Protein AF-A0AAN6QJJ9-F1 (afdb_monomer)

InterPro domains:
  IPR008030 NmrA-like domain [PF05368] (11-94)
  IPR036291 NAD(P)-binding domain superfamily [SSF51735] (37-98)
  IPR051164 NmrA-like oxidoreductase [PTHR42748] (10-94)

Secondary structure (DSSP, 8-state):
--TTS-EEPTTSSS-EEEEESS-TTPEEEE---HHHHHHHHHHHHHH-HHHHTTS-----SEEEEHHHHHHHHHHHHT--EEEEE--HHHHHHHHTHHHHHHT-

pLDDT: mean 94.2, std 5.12, range [57.44, 98.19]

Sequence (104 aa):
MGLIRPFELPKSGGKYVWMQPSKADALLPICGDVGVNTGVYVRAALEHPEKSRGKYVDVRTDRLSLTDVLKIWSEVSGREAKYVLISPEAFEAIWGVAGKEMAM

Radius of gyration: 16.92 Å; Cα contacts (8 Å, |Δi|>4): 137; chains: 1; bounding box: 39×24×45 Å

Mean predicted aligned error: 3.63 Å

Solvent-accessible surface area (backbone atoms only — not comparable to full-atom values): 6163 Å² total; per-residue (Å²): 144,53,83,92,45,70,35,74,42,85,93,57,83,80,30,28,37,36,65,40,56,54,61,59,76,45,70,41,78,33,45,72,59,57,90,59,43,52,58,55,54,52,50,51,37,68,77,35,44,94,80,35,69,97,60,89,80,87,71,54,76,46,75,40,27,53,51,52,52,50,49,53,51,22,67,76,69,75,42,60,65,43,82,37,76,44,53,42,70,59,40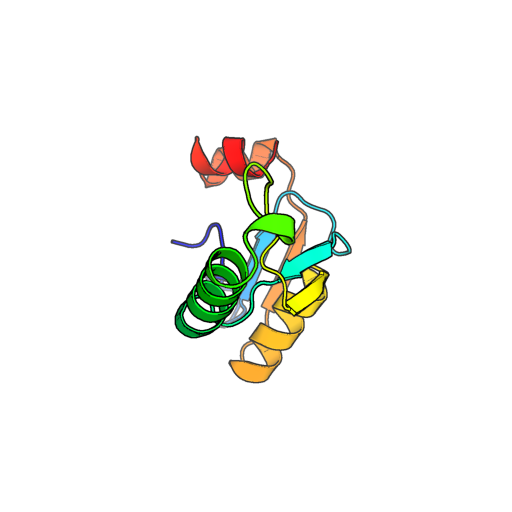,18,71,74,52,42,71,66,23,44,67,71,42,108

Structure (mmCIF, N/CA/C/O backbone):
data_AF-A0AAN6QJJ9-F1
#
_entry.id   AF-A0AAN6QJJ9-F1
#
loop_
_atom_site.group_PDB
_atom_site.id
_atom_site.type_symbol
_atom_site.label_atom_id
_atom_site.label_alt_id
_atom_site.label_comp_id
_atom_site.label_asym_id
_atom_site.label_entity_id
_atom_site.label_seq_id
_atom_site.pdbx_PDB_ins_code
_atom_site.Cartn_x
_atom_site.Cartn_y
_atom_site.Cartn_z
_atom_site.occupancy
_atom_site.B_iso_or_equiv
_atom_site.auth_seq_id
_atom_site.auth_comp_id
_atom_site.auth_asym_id
_atom_site.auth_atom_id
_atom_site.pdbx_PDB_model_num
ATOM 1 N N . MET A 1 1 ? 2.638 -7.432 12.369 1.00 57.44 1 MET A N 1
ATOM 2 C CA . MET A 1 1 ? 2.657 -7.117 10.920 1.00 57.44 1 MET A CA 1
ATOM 3 C C . MET A 1 1 ? 1.348 -6.422 10.500 1.00 57.44 1 MET A C 1
ATOM 5 O O . MET A 1 1 ? 0.517 -7.035 9.833 1.00 57.44 1 MET A O 1
ATOM 9 N N . GLY A 1 2 ? 1.128 -5.176 10.946 1.00 71.62 2 GLY A N 1
ATOM 10 C CA . GLY A 1 2 ? -0.063 -4.360 10.614 1.00 71.62 2 GLY A CA 1
ATOM 11 C C . GLY A 1 2 ? 0.264 -2.971 10.042 1.00 71.62 2 GLY A C 1
ATOM 12 O O . GLY A 1 2 ? -0.642 -2.222 9.715 1.00 71.62 2 GLY A O 1
ATOM 13 N N . LEU A 1 3 ? 1.553 -2.648 9.890 1.00 82.19 3 LEU A N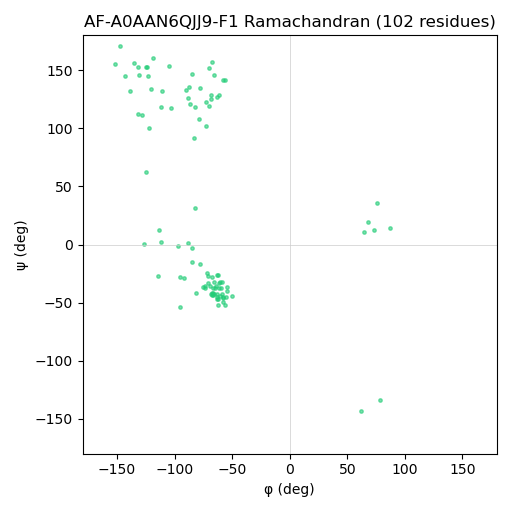 1
ATOM 14 C CA . LEU A 1 3 ? 2.043 -1.355 9.401 1.00 82.19 3 LEU A CA 1
ATOM 15 C C . LEU A 1 3 ? 1.608 -1.053 7.956 1.00 82.19 3 LEU A C 1
ATOM 17 O O . LEU A 1 3 ? 1.222 0.064 7.643 1.00 82.19 3 LEU A O 1
ATOM 21 N N . ILE A 1 4 ? 1.677 -2.062 7.083 1.00 84.12 4 ILE A N 1
ATOM 22 C CA . ILE A 1 4 ? 1.527 -1.928 5.621 1.00 84.12 4 ILE A CA 1
ATOM 23 C C . ILE A 1 4 ? 0.269 -2.620 5.074 1.00 84.12 4 ILE A C 1
ATOM 25 O O . ILE A 1 4 ? 0.160 -2.858 3.876 1.00 84.12 4 ILE A O 1
ATOM 29 N N . ARG A 1 5 ? -0.662 -3.019 5.949 1.00 89.94 5 ARG A N 1
ATOM 30 C CA . ARG A 1 5 ? -1.912 -3.682 5.550 1.00 89.94 5 ARG A CA 1
ATOM 31 C C . ARG A 1 5 ? -3.032 -3.417 6.557 1.00 89.94 5 ARG A C 1
ATOM 33 O O . ARG A 1 5 ? -2.723 -3.228 7.735 1.00 89.94 5 ARG A O 1
ATOM 40 N N . PRO A 1 6 ? -4.309 -3.498 6.147 1.00 95.62 6 PRO A N 1
ATOM 41 C CA . PRO A 1 6 ? -5.426 -3.420 7.079 1.00 95.62 6 PRO A CA 1
ATOM 42 C C . PRO A 1 6 ? -5.335 -4.508 8.155 1.00 95.62 6 PRO A C 1
ATOM 44 O O . PRO A 1 6 ? -4.959 -5.652 7.876 1.00 95.62 6 PRO A O 1
ATOM 47 N N . PHE A 1 7 ? -5.701 -4.165 9.386 1.00 94.81 7 PHE A N 1
ATOM 48 C CA . PHE A 1 7 ? -5.741 -5.093 10.514 1.00 94.81 7 PHE A CA 1
ATOM 49 C C . PHE A 1 7 ? -7.058 -4.969 11.273 1.00 94.81 7 PHE A C 1
ATOM 51 O O . PHE A 1 7 ? -7.701 -3.921 11.259 1.00 94.81 7 PHE A O 1
ATOM 58 N N . GLU A 1 8 ? -7.475 -6.056 11.917 1.00 95.50 8 GLU A N 1
ATOM 59 C CA . GLU A 1 8 ? -8.706 -6.060 12.698 1.00 95.50 8 GLU A CA 1
ATOM 60 C C . GLU A 1 8 ? -8.545 -5.178 13.934 1.00 95.50 8 GLU A C 1
ATOM 62 O O . GLU A 1 8 ? -7.579 -5.326 14.688 1.00 95.50 8 GLU A O 1
ATOM 67 N N . LEU A 1 9 ? -9.490 -4.264 14.148 1.00 94.81 9 LEU A N 1
ATOM 68 C CA . LEU A 1 9 ? -9.510 -3.435 15.343 1.00 94.81 9 LEU A CA 1
ATOM 69 C C . LEU A 1 9 ? -10.165 -4.232 16.482 1.00 94.81 9 LEU A C 1
ATOM 71 O O . LEU A 1 9 ? -11.349 -4.570 16.371 1.00 94.81 9 LEU A O 1
ATOM 75 N N . PRO A 1 10 ? -9.460 -4.523 17.591 1.00 94.81 10 PRO A N 1
ATOM 76 C CA . PRO A 1 10 ? -10.047 -5.272 18.695 1.00 94.81 10 PRO A CA 1
ATOM 77 C C . PRO A 1 10 ? -11.322 -4.606 19.222 1.00 94.81 10 PRO A C 1
ATOM 79 O O . PRO A 1 10 ? -11.392 -3.384 19.334 1.00 94.81 10 PRO A O 1
ATOM 82 N N . LYS A 1 11 ? -12.323 -5.421 19.581 1.00 95.38 11 LYS A N 1
ATOM 83 C CA . LYS A 1 11 ? -13.638 -4.978 20.095 1.00 95.38 11 LYS A CA 1
ATOM 84 C C . LYS A 1 11 ? -14.504 -4.184 19.100 1.00 95.38 11 LYS A C 1
ATOM 86 O O . LYS A 1 11 ? -15.532 -3.648 19.495 1.00 95.38 11 LYS A O 1
ATOM 91 N N . SER A 1 12 ? -14.145 -4.139 17.818 1.00 95.00 12 SER A N 1
ATOM 92 C CA . SER A 1 12 ? -14.921 -3.431 16.786 1.00 95.00 12 SER A CA 1
ATOM 93 C C . SER A 1 12 ? -16.077 -4.239 16.177 1.00 95.00 12 SER A C 1
ATOM 95 O O . SER A 1 12 ? -16.806 -3.718 15.332 1.00 95.00 12 SER A O 1
ATOM 97 N N . GLY A 1 13 ? -16.236 -5.506 16.580 1.00 94.00 13 GLY A N 1
ATOM 98 C CA . GLY A 1 13 ? -17.198 -6.429 15.973 1.00 94.00 13 GLY A CA 1
ATOM 99 C C . GLY A 1 13 ? -16.752 -6.959 14.605 1.00 94.00 13 GLY A C 1
ATOM 100 O O . GLY A 1 13 ? -17.589 -7.122 13.726 1.00 94.00 13 GLY A O 1
ATOM 101 N N . GLY A 1 14 ? -15.447 -7.194 14.413 1.00 94.75 14 GLY A N 1
ATOM 102 C CA . GLY A 1 14 ? -14.886 -7.742 13.171 1.00 94.75 14 GLY A CA 1
ATOM 103 C C . GLY A 1 14 ? -14.536 -6.700 12.103 1.00 94.75 14 GLY A C 1
ATOM 104 O O . GLY A 1 14 ? -14.313 -7.061 10.948 1.00 94.75 14 GLY A O 1
ATOM 105 N N . LYS A 1 15 ? -14.485 -5.411 12.462 1.00 95.81 15 LYS A N 1
ATOM 106 C CA . LYS A 1 15 ? -14.113 -4.330 11.542 1.00 95.81 15 LYS A CA 1
ATOM 107 C C . LYS A 1 15 ? -12.603 -4.159 11.478 1.00 95.81 15 LYS A C 1
ATOM 109 O O . LYS A 1 15 ? -11.876 -4.321 12.461 1.00 95.81 15 LYS A O 1
ATOM 114 N N . TYR A 1 16 ? -12.140 -3.775 10.301 1.00 97.44 16 TYR A N 1
ATOM 115 C CA . TYR A 1 16 ? -10.735 -3.562 10.008 1.00 97.44 16 TYR A CA 1
ATOM 116 C C . TYR A 1 16 ? -10.428 -2.070 9.940 1.00 97.44 16 TYR A C 1
ATOM 118 O O . TYR A 1 16 ? -11.279 -1.233 9.637 1.00 97.44 16 TYR A O 1
ATOM 126 N N . VAL A 1 17 ? -9.183 -1.726 10.221 1.00 96.38 17 VAL A N 1
ATOM 127 C CA . VAL A 1 17 ? -8.670 -0.372 10.062 1.00 96.38 17 VAL A CA 1
ATOM 128 C C . VAL A 1 17 ? -7.368 -0.408 9.292 1.00 96.38 17 VAL A C 1
ATOM 130 O O . VAL A 1 17 ? -6.564 -1.332 9.433 1.00 96.38 17 VAL A O 1
ATOM 133 N N . TRP A 1 18 ? -7.155 0.622 8.486 1.00 96.44 18 TRP A N 1
ATOM 134 C CA . TRP A 1 18 ? -5.853 0.918 7.916 1.00 96.44 18 TRP A CA 1
ATOM 135 C C . TRP A 1 18 ? -5.459 2.327 8.336 1.00 96.44 18 TRP A C 1
ATOM 137 O O . TRP A 1 18 ? -5.977 3.318 7.825 1.00 96.44 18 TRP A O 1
ATOM 147 N N . MET A 1 19 ? -4.599 2.387 9.351 1.00 95.00 19 MET A N 1
ATOM 148 C CA . MET A 1 19 ? -4.069 3.634 9.892 1.00 95.00 19 MET A CA 1
ATOM 149 C C . MET A 1 19 ? -2.812 4.000 9.113 1.00 95.00 19 MET A C 1
ATOM 151 O O . MET A 1 19 ? -1.920 3.157 9.021 1.00 95.00 19 MET A O 1
ATOM 155 N N . GLN A 1 20 ? -2.734 5.205 8.554 1.00 95.88 20 GLN A N 1
ATOM 156 C CA . GLN A 1 20 ? -1.565 5.674 7.803 1.00 95.88 20 GLN A CA 1
ATOM 157 C C . GLN A 1 20 ? -1.306 7.168 8.066 1.00 95.88 20 GLN A C 1
ATOM 159 O O . GLN A 1 20 ? -2.267 7.934 8.203 1.00 95.88 20 GLN A O 1
ATOM 164 N N . PRO A 1 21 ? -0.034 7.607 8.097 1.00 95.75 21 PRO A N 1
ATOM 165 C CA . PRO A 1 21 ? 0.349 8.998 8.328 1.00 95.75 21 PRO A CA 1
ATOM 166 C C . PRO A 1 21 ? 0.263 9.854 7.051 1.00 95.75 21 PRO A C 1
ATOM 168 O O . PRO A 1 21 ? 1.042 10.780 6.859 1.00 95.75 21 PRO A O 1
ATOM 171 N N . SER A 1 22 ? -0.663 9.533 6.143 1.00 94.94 22 SER A N 1
ATOM 172 C CA . SER A 1 22 ? -0.787 10.179 4.835 1.00 94.94 22 SER A CA 1
ATOM 173 C C . SER A 1 22 ? -2.241 10.505 4.513 1.00 94.94 22 SER A C 1
ATOM 175 O O . SER A 1 22 ? -3.170 9.901 5.056 1.00 94.94 22 SER A O 1
ATOM 177 N N . LYS A 1 23 ? -2.470 11.492 3.646 1.00 96.00 23 LYS A N 1
ATOM 178 C CA . LYS A 1 23 ? -3.832 11.889 3.273 1.00 96.00 23 LYS A CA 1
ATOM 179 C C . LYS A 1 23 ? -4.527 10.759 2.517 1.00 96.00 23 LYS A C 1
ATOM 181 O O . LYS A 1 23 ? -3.903 10.022 1.765 1.00 96.00 23 LYS A O 1
ATOM 186 N N . ALA A 1 24 ? -5.834 10.640 2.716 1.00 96.12 24 ALA A N 1
ATOM 187 C CA . ALA A 1 24 ? -6.643 9.564 2.148 1.00 96.12 24 ALA A CA 1
ATOM 188 C C . ALA A 1 24 ? -6.600 9.521 0.603 1.00 96.12 24 ALA A C 1
ATOM 190 O O . ALA A 1 24 ? -6.640 8.446 0.007 1.00 96.12 24 ALA A O 1
ATOM 191 N N . ASP A 1 25 ? -6.466 10.692 -0.022 1.00 97.19 25 ASP A N 1
ATOM 192 C CA . ASP A 1 25 ? -6.361 10.914 -1.464 1.00 97.19 25 ASP A CA 1
ATOM 193 C C . ASP A 1 25 ? -4.920 10.844 -2.002 1.00 97.19 25 ASP A C 1
ATOM 195 O O . ASP A 1 25 ? -4.705 11.011 -3.204 1.00 97.19 25 ASP A O 1
ATOM 199 N N . ALA A 1 26 ? -3.923 10.574 -1.149 1.00 95.69 26 ALA A N 1
ATOM 200 C CA . ALA A 1 26 ? -2.546 10.400 -1.592 1.00 95.69 26 ALA A CA 1
ATOM 201 C C . ALA A 1 26 ? -2.446 9.211 -2.559 1.00 95.69 26 ALA A C 1
ATOM 203 O O . ALA A 1 26 ? -2.914 8.109 -2.263 1.00 95.69 26 ALA A O 1
ATOM 204 N N . LEU A 1 27 ? -1.830 9.452 -3.719 1.00 95.75 27 LEU A N 1
ATOM 205 C CA . LEU A 1 27 ? -1.721 8.472 -4.794 1.00 95.75 27 LEU A CA 1
ATOM 206 C C . LEU A 1 27 ? -0.502 7.572 -4.596 1.00 95.75 27 LEU A C 1
ATOM 208 O O . LEU A 1 27 ? 0.637 8.040 -4.611 1.00 95.75 27 LEU A O 1
ATOM 212 N N . LEU A 1 28 ? -0.749 6.272 -4.489 1.00 92.44 28 LEU A N 1
ATOM 213 C CA . LEU A 1 28 ? 0.277 5.242 -4.478 1.00 92.44 28 LEU A CA 1
ATOM 214 C C . LEU A 1 28 ? 0.570 4.758 -5.906 1.00 92.44 28 LEU A C 1
ATOM 216 O O . LEU A 1 28 ? -0.369 4.436 -6.641 1.00 92.44 28 LEU A O 1
ATOM 220 N N . PRO A 1 29 ? 1.849 4.644 -6.309 1.00 93.94 29 PRO A N 1
ATOM 221 C CA . PRO A 1 29 ? 2.214 3.854 -7.475 1.00 93.94 29 PRO A CA 1
ATOM 222 C C . PRO A 1 29 ? 2.015 2.370 -7.145 1.00 93.94 29 PRO A C 1
ATOM 224 O O . PRO A 1 29 ? 2.626 1.832 -6.221 1.00 93.94 29 PRO A O 1
ATOM 227 N N . ILE A 1 30 ? 1.136 1.702 -7.888 1.00 94.31 30 ILE A N 1
ATOM 228 C CA . ILE A 1 30 ? 0.790 0.303 -7.647 1.00 94.31 30 ILE A CA 1
ATOM 229 C C . ILE A 1 30 ? 1.508 -0.565 -8.673 1.00 94.31 30 ILE A C 1
ATOM 231 O O . ILE A 1 30 ? 1.250 -0.464 -9.869 1.00 94.31 30 ILE A O 1
ATOM 235 N N . CYS A 1 31 ? 2.392 -1.450 -8.208 1.00 93.56 31 CYS A N 1
ATOM 236 C CA . CYS A 1 31 ? 3.008 -2.483 -9.050 1.00 93.56 31 CYS A CA 1
ATOM 237 C C . CYS A 1 31 ? 1.997 -3.586 -9.426 1.00 93.56 31 CYS A C 1
ATOM 239 O O . CYS A 1 31 ? 2.120 -4.215 -10.476 1.00 93.56 31 CYS A O 1
ATOM 241 N N . GLY A 1 32 ? 0.953 -3.783 -8.617 1.00 90.94 32 GLY A N 1
ATOM 242 C CA . GLY A 1 32 ? 0.019 -4.900 -8.744 1.00 90.94 32 GLY A CA 1
ATOM 243 C C . GLY A 1 32 ? 0.640 -6.168 -8.160 1.00 90.94 32 GLY A C 1
ATOM 244 O O . GLY A 1 32 ? 1.220 -6.125 -7.074 1.00 90.94 32 GLY A O 1
ATOM 245 N N . ASP A 1 33 ? 0.545 -7.287 -8.877 1.00 92.31 33 ASP A N 1
ATOM 246 C CA . ASP A 1 33 ? 1.227 -8.520 -8.482 1.00 92.31 33 ASP A CA 1
ATOM 247 C C . ASP A 1 33 ? 2.737 -8.397 -8.728 1.00 92.31 33 ASP A C 1
ATOM 249 O O . ASP A 1 33 ? 3.223 -8.524 -9.853 1.00 92.31 33 ASP A O 1
ATOM 253 N N . VAL A 1 34 ? 3.488 -8.155 -7.653 1.00 92.00 34 VAL A N 1
ATOM 254 C CA . VAL A 1 34 ? 4.951 -8.017 -7.682 1.00 92.00 34 VAL A CA 1
ATOM 255 C C . VAL A 1 34 ? 5.634 -9.296 -8.177 1.00 92.00 34 VAL A C 1
ATOM 257 O O . VAL A 1 34 ? 6.664 -9.196 -8.849 1.00 92.00 34 VAL A O 1
ATOM 260 N N . GLY A 1 35 ? 5.071 -10.477 -7.892 1.00 94.06 35 GLY A N 1
ATOM 261 C CA . GLY A 1 35 ? 5.619 -11.772 -8.302 1.00 94.06 35 GLY A CA 1
ATOM 262 C C . GLY A 1 35 ? 5.566 -11.990 -9.814 1.00 94.06 35 GLY A C 1
ATOM 263 O O . GLY A 1 35 ? 6.429 -12.667 -10.369 1.00 94.06 35 GLY A O 1
ATOM 264 N N . VAL A 1 36 ? 4.604 -11.358 -10.487 1.00 93.81 36 VAL A N 1
ATOM 265 C CA . VAL A 1 36 ? 4.456 -11.398 -11.948 1.00 93.81 36 VAL A CA 1
ATOM 266 C C . VAL A 1 36 ? 5.120 -10.187 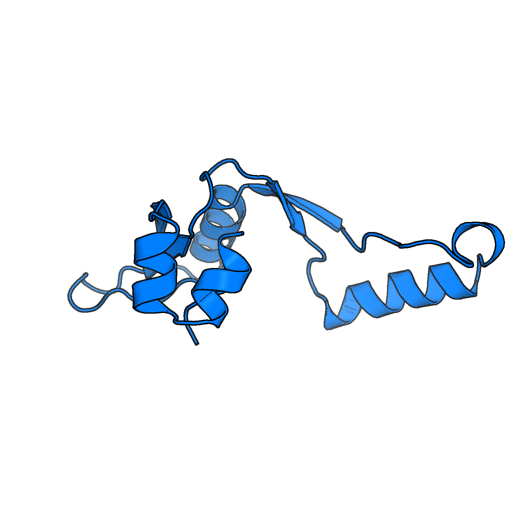-12.603 1.00 93.81 36 VAL A C 1
ATOM 268 O O . VAL A 1 36 ? 5.967 -10.329 -13.488 1.00 93.81 36 VAL A O 1
ATOM 271 N N . ASN A 1 37 ? 4.764 -8.979 -12.167 1.00 95.62 37 ASN A N 1
ATOM 272 C CA . ASN A 1 37 ? 5.061 -7.756 -12.907 1.00 95.62 37 ASN A CA 1
ATOM 273 C C . ASN A 1 37 ? 6.536 -7.360 -12.828 1.00 95.62 37 ASN A C 1
ATOM 275 O O . ASN A 1 37 ? 7.094 -6.931 -13.834 1.00 95.62 37 ASN A O 1
ATOM 279 N N . THR A 1 38 ? 7.216 -7.578 -11.700 1.00 94.56 38 THR A N 1
ATOM 280 C CA . THR A 1 38 ? 8.641 -7.218 -11.566 1.00 94.56 38 THR A CA 1
ATOM 281 C C . THR A 1 38 ? 9.495 -7.864 -12.657 1.00 94.56 38 THR A C 1
ATOM 283 O O . THR A 1 38 ? 10.298 -7.189 -13.301 1.00 94.56 38 THR A O 1
ATOM 286 N N . GLY A 1 39 ? 9.279 -9.155 -12.928 1.00 94.81 39 GLY A N 1
ATOM 287 C CA . GLY A 1 39 ? 10.014 -9.882 -13.964 1.00 94.81 39 GLY A CA 1
ATOM 288 C C . GLY A 1 39 ? 9.756 -9.343 -15.373 1.00 94.81 39 GLY A C 1
ATOM 289 O O . GLY A 1 39 ? 10.680 -9.272 -16.181 1.00 94.81 39 GLY A O 1
ATOM 290 N N . VAL A 1 40 ? 8.525 -8.904 -15.656 1.00 96.00 40 VAL A N 1
ATOM 291 C CA . VAL A 1 40 ? 8.159 -8.296 -16.946 1.00 96.00 40 VAL A CA 1
ATOM 292 C C . VAL A 1 40 ? 8.928 -6.993 -17.170 1.00 96.00 40 VAL A C 1
ATOM 294 O O . VAL A 1 40 ? 9.518 -6.811 -18.235 1.00 96.00 40 VAL A O 1
ATOM 297 N N . TYR A 1 41 ? 8.980 -6.120 -16.160 1.00 95.44 41 TYR A N 1
ATOM 298 C CA . TYR A 1 41 ? 9.715 -4.855 -16.238 1.00 95.44 41 TYR A CA 1
ATOM 299 C C . TYR A 1 41 ? 11.227 -5.067 -16.350 1.00 95.44 41 TYR A C 1
ATOM 301 O O . TYR A 1 41 ? 11.874 -4.416 -17.169 1.00 95.44 41 TYR A O 1
ATOM 309 N N . VAL A 1 42 ? 11.793 -5.998 -15.574 1.00 95.94 42 VAL A N 1
ATOM 310 C CA . VAL A 1 42 ? 13.227 -6.324 -15.639 1.00 95.94 42 VAL A CA 1
ATOM 311 C C . VAL A 1 42 ? 13.597 -6.883 -17.011 1.00 95.94 42 VAL A C 1
ATOM 313 O O . VAL A 1 42 ? 14.577 -6.430 -17.599 1.00 95.94 42 VAL A O 1
ATOM 316 N N . ARG A 1 43 ? 12.804 -7.811 -17.561 1.00 97.12 43 ARG A N 1
ATOM 317 C CA . ARG A 1 43 ? 13.038 -8.349 -18.908 1.00 97.12 43 ARG A CA 1
ATOM 318 C C . ARG A 1 43 ? 13.043 -7.235 -19.955 1.00 97.12 43 ARG A C 1
ATOM 320 O O . ARG A 1 43 ? 14.011 -7.120 -20.697 1.00 97.12 43 ARG A O 1
ATOM 327 N N . ALA A 1 44 ? 12.030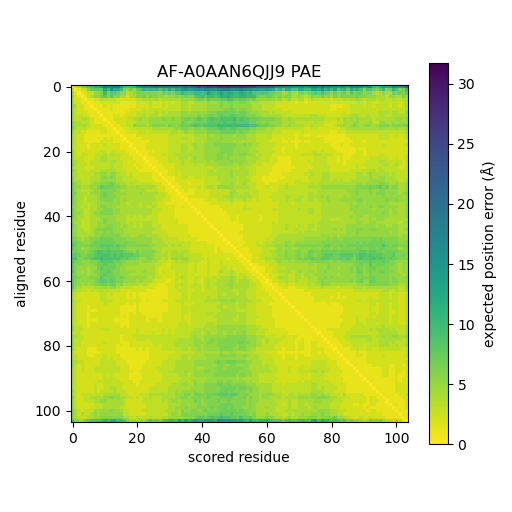 -6.368 -19.947 1.00 96.25 44 ALA A N 1
ATOM 328 C CA . ALA A 1 44 ? 11.956 -5.243 -20.877 1.00 96.25 44 ALA A CA 1
ATOM 329 C C . ALA A 1 44 ? 13.140 -4.270 -20.719 1.00 96.25 44 ALA A C 1
ATOM 331 O O . ALA A 1 44 ? 13.658 -3.755 -21.706 1.00 96.25 44 ALA A O 1
ATOM 332 N N . ALA A 1 45 ? 13.604 -4.032 -19.488 1.00 96.44 45 ALA A N 1
ATOM 333 C CA . ALA A 1 45 ? 14.771 -3.194 -19.237 1.00 96.44 45 ALA A CA 1
ATOM 334 C C . ALA A 1 45 ? 16.060 -3.798 -19.820 1.00 96.44 45 ALA A C 1
ATOM 336 O O . ALA A 1 45 ? 16.893 -3.046 -20.323 1.00 96.44 45 ALA A O 1
ATOM 337 N N . LEU A 1 46 ? 16.220 -5.123 -19.771 1.00 96.75 46 LEU A N 1
ATOM 338 C CA . LEU A 1 46 ? 17.373 -5.827 -20.339 1.00 96.75 46 LEU A CA 1
ATOM 339 C C . LEU A 1 46 ? 17.316 -5.917 -21.870 1.00 96.75 46 LEU A C 1
ATOM 341 O O . LEU A 1 46 ? 18.353 -5.800 -22.516 1.00 96.75 46 LEU A O 1
ATOM 345 N N . GLU A 1 47 ? 16.124 -6.100 -22.441 1.00 98.19 47 GLU A N 1
ATOM 346 C CA . GLU A 1 47 ? 15.895 -6.131 -23.894 1.00 98.19 47 GLU A CA 1
ATOM 347 C C . GLU A 1 47 ? 16.055 -4.746 -24.543 1.00 98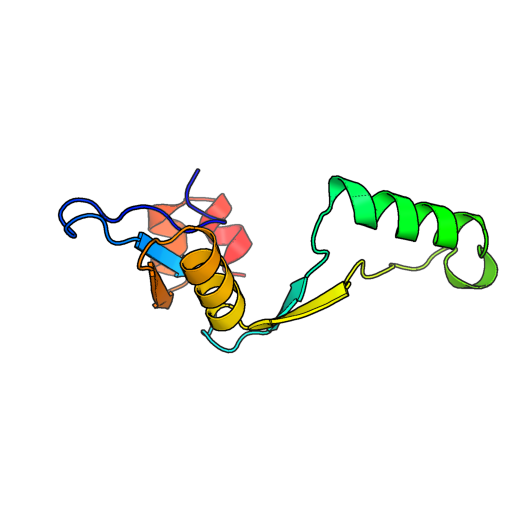.19 47 GLU A C 1
ATOM 349 O O . GLU A 1 47 ? 16.427 -4.653 -25.712 1.00 98.19 47 GLU A O 1
ATOM 354 N N . HIS A 1 48 ? 15.822 -3.673 -23.777 1.00 96.81 48 HIS A N 1
ATOM 355 C CA . HIS A 1 48 ? 15.896 -2.282 -24.237 1.00 96.81 48 HIS A CA 1
ATOM 356 C C . HIS A 1 48 ? 16.862 -1.427 -23.393 1.00 96.81 48 HIS A C 1
ATOM 358 O O . HIS A 1 48 ? 16.440 -0.454 -22.745 1.00 96.81 48 HIS A O 1
ATOM 364 N N . PRO A 1 49 ? 18.170 -1.751 -23.368 1.00 96.31 49 PRO A N 1
ATOM 365 C CA . PRO A 1 49 ? 19.149 -1.047 -22.543 1.00 96.31 49 PRO A CA 1
ATOM 366 C C . PRO A 1 49 ? 19.303 0.431 -22.925 1.00 96.31 49 PRO A C 1
ATOM 368 O O . PRO A 1 49 ? 19.636 1.255 -22.076 1.00 96.31 49 PRO A O 1
ATOM 371 N N . GLU A 1 50 ? 19.018 0.808 -24.171 1.00 97.56 50 GLU A N 1
ATOM 372 C CA . GLU A 1 50 ? 19.001 2.199 -24.630 1.00 97.56 50 GLU A CA 1
ATOM 373 C C . GLU A 1 50 ? 17.946 3.048 -23.901 1.00 97.56 50 GLU A C 1
ATOM 375 O O . GLU A 1 50 ? 18.108 4.261 -23.738 1.00 97.56 50 GLU A O 1
ATOM 380 N N . LYS A 1 51 ? 16.875 2.413 -23.407 1.00 94.38 51 LYS A N 1
ATOM 381 C CA . LYS A 1 51 ? 15.807 3.083 -22.658 1.00 94.38 51 LYS A CA 1
ATOM 382 C C . LYS A 1 51 ? 16.047 3.072 -21.154 1.00 94.38 51 LYS A C 1
ATOM 384 O O . LYS A 1 51 ? 15.620 4.024 -20.503 1.00 94.38 51 LYS A O 1
ATOM 389 N N . SER A 1 52 ? 16.740 2.067 -20.620 1.00 95.94 52 SER A N 1
ATOM 390 C CA . SER A 1 52 ? 16.788 1.758 -19.181 1.00 95.94 52 SER A CA 1
ATOM 391 C C . SER A 1 52 ? 18.164 1.929 -18.518 1.00 95.94 52 SER A C 1
ATOM 393 O O . SER A 1 52 ? 18.233 2.195 -17.317 1.00 95.94 52 SER A O 1
ATOM 395 N N . ARG A 1 53 ? 19.275 1.789 -19.255 1.00 96.44 53 ARG A N 1
ATOM 396 C CA . ARG A 1 53 ? 20.621 1.722 -18.667 1.00 96.44 53 ARG A CA 1
ATOM 397 C C . ARG A 1 53 ? 20.982 3.020 -17.942 1.00 96.44 53 ARG A C 1
ATOM 399 O O . ARG A 1 53 ? 20.924 4.102 -18.521 1.00 96.44 53 ARG A O 1
ATOM 406 N N . GLY A 1 54 ? 21.396 2.890 -16.679 1.00 96.50 54 GLY A N 1
ATOM 407 C CA . GLY A 1 54 ? 21.783 4.021 -15.826 1.00 96.50 54 GLY A CA 1
ATOM 408 C C . GLY A 1 54 ? 20.612 4.874 -15.327 1.00 96.50 54 GLY A C 1
ATOM 409 O O . GLY A 1 54 ? 20.842 5.972 -14.828 1.00 96.50 54 GLY A O 1
ATOM 410 N N . LYS A 1 55 ? 19.367 4.400 -15.470 1.00 95.06 55 LYS A N 1
ATOM 411 C CA . LYS A 1 55 ? 18.152 5.104 -15.042 1.00 95.06 55 LYS A CA 1
ATOM 412 C C . LYS A 1 55 ? 17.398 4.305 -13.983 1.00 95.06 55 LYS A C 1
ATOM 414 O O . LYS A 1 55 ? 17.546 3.090 -13.879 1.00 95.06 55 LYS A O 1
ATOM 419 N N . TYR A 1 56 ? 16.540 4.999 -13.244 1.00 93.25 56 TYR A N 1
ATOM 420 C CA . TYR A 1 56 ? 15.541 4.377 -12.380 1.00 93.25 56 TYR A CA 1
ATOM 421 C C . TYR A 1 56 ? 14.262 4.106 -13.176 1.00 93.25 56 TYR A C 1
ATOM 423 O O . TYR A 1 56 ? 13.803 4.967 -13.927 1.00 93.25 56 TYR A O 1
ATOM 431 N N . VAL A 1 57 ? 13.692 2.912 -13.006 1.00 90.50 57 VAL A N 1
ATOM 432 C CA . VAL A 1 57 ? 12.428 2.508 -13.634 1.00 90.50 57 VAL A CA 1
ATOM 433 C C . VAL A 1 57 ? 11.373 2.366 -12.544 1.00 90.50 57 VAL A C 1
ATOM 435 O O . VAL A 1 57 ? 11.518 1.545 -11.643 1.00 90.50 57 VAL A O 1
ATOM 438 N N . ASP A 1 58 ? 10.318 3.173 -12.637 1.00 90.19 58 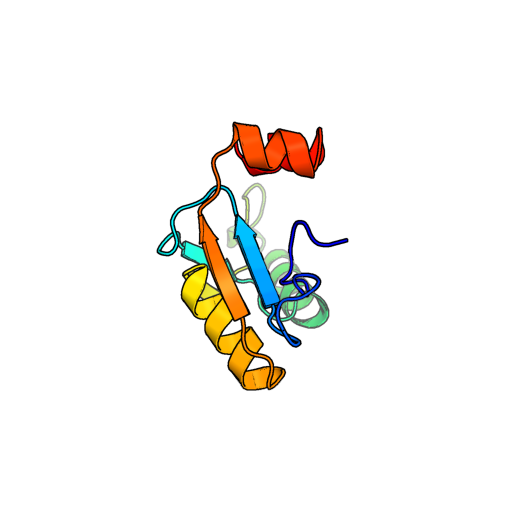ASP A N 1
ATOM 439 C CA . ASP A 1 58 ? 9.147 3.080 -11.763 1.00 90.19 58 ASP A CA 1
ATOM 440 C C . ASP A 1 58 ? 8.245 1.929 -12.232 1.00 90.19 58 ASP A C 1
ATOM 442 O O . ASP A 1 58 ? 7.616 2.006 -13.292 1.00 90.19 58 ASP A O 1
ATOM 446 N N . VAL A 1 59 ? 8.228 0.840 -11.463 1.00 91.56 59 VAL A N 1
ATOM 447 C CA . VAL A 1 59 ? 7.436 -0.360 -11.754 1.00 91.56 59 VAL A CA 1
ATOM 448 C C . VAL A 1 59 ? 6.010 -0.139 -11.256 1.00 91.56 59 VAL A C 1
ATOM 450 O O . VAL A 1 59 ? 5.682 -0.433 -10.106 1.00 91.56 59 VAL A O 1
ATOM 453 N N . ARG A 1 60 ? 5.149 0.371 -12.140 1.00 93.81 60 ARG A N 1
ATOM 454 C CA . ARG A 1 60 ? 3.745 0.647 -11.821 1.00 93.81 60 ARG A CA 1
ATOM 455 C C . ARG A 1 60 ? 2.799 0.253 -12.947 1.00 93.81 60 ARG A C 1
ATOM 457 O O . ARG A 1 60 ? 3.001 0.606 -14.102 1.00 93.81 60 ARG A O 1
ATOM 464 N N . THR A 1 61 ? 1.734 -0.447 -12.602 1.00 93.56 61 THR A N 1
ATOM 465 C CA . THR A 1 61 ? 0.607 -0.725 -13.497 1.00 93.56 61 THR A CA 1
ATOM 466 C C . THR A 1 61 ? -0.511 0.288 -13.313 1.00 93.56 61 THR A C 1
ATOM 468 O O . THR A 1 61 ? -1.210 0.588 -14.275 1.00 93.56 61 THR A O 1
ATOM 471 N N . ASP A 1 62 ? -0.630 0.861 -12.114 1.00 93.44 62 ASP A N 1
ATOM 472 C CA . ASP A 1 62 ? -1.722 1.763 -11.778 1.00 93.44 62 ASP A CA 1
ATOM 473 C C . ASP A 1 62 ? -1.310 2.862 -10.789 1.00 93.44 62 ASP A C 1
ATOM 475 O O . ASP A 1 62 ? -0.213 2.846 -10.212 1.00 93.44 62 ASP A O 1
ATOM 479 N N . ARG A 1 63 ? -2.206 3.831 -10.587 1.00 96.12 63 ARG A N 1
ATOM 480 C CA . ARG A 1 63 ? -2.101 4.853 -9.536 1.00 96.12 63 ARG A CA 1
ATOM 481 C C . ARG A 1 63 ? -3.424 4.962 -8.799 1.00 96.12 63 ARG A C 1
ATOM 483 O O . ARG A 1 63 ? -4.400 5.443 -9.362 1.00 96.12 63 ARG A O 1
ATOM 490 N N . LEU A 1 64 ? -3.430 4.562 -7.534 1.00 96.69 64 LEU A N 1
ATOM 491 C CA . LEU A 1 64 ? -4.641 4.507 -6.717 1.00 96.69 64 LEU A CA 1
ATOM 492 C C . LEU A 1 64 ? -4.481 5.355 -5.462 1.00 96.69 64 LEU A C 1
ATOM 494 O O . LEU A 1 64 ? -3.390 5.410 -4.893 1.00 96.69 64 LEU A O 1
ATOM 498 N N . SER A 1 65 ? -5.563 5.987 -5.005 1.00 97.25 65 SER A N 1
ATOM 499 C CA . SER A 1 65 ? -5.560 6.602 -3.676 1.00 97.25 65 SER A CA 1
ATOM 500 C C . SER A 1 65 ? -5.476 5.529 -2.585 1.00 97.25 65 SER A C 1
ATOM 502 O O . SER A 1 65 ? -5.886 4.382 -2.793 1.00 97.25 65 SER A O 1
ATOM 504 N N . LEU A 1 66 ? -4.999 5.890 -1.392 1.00 95.56 66 LEU A N 1
ATOM 505 C CA . LEU A 1 66 ? -5.028 4.990 -0.231 1.00 95.56 66 LEU A CA 1
ATOM 506 C C . LEU A 1 66 ? -6.447 4.472 0.059 1.00 95.56 66 LEU A C 1
ATOM 508 O O . LEU A 1 66 ? -6.631 3.301 0.400 1.00 95.56 66 LEU A O 1
ATOM 512 N N . THR A 1 67 ? -7.466 5.310 -0.136 1.00 96.06 67 THR A N 1
ATOM 513 C CA . THR A 1 67 ? -8.866 4.895 0.005 1.00 96.06 67 THR A CA 1
ATOM 514 C C . THR A 1 67 ? -9.341 3.938 -1.080 1.00 96.06 67 THR A C 1
ATOM 516 O O . THR A 1 67 ? -10.091 3.018 -0.757 1.00 96.06 67 THR A O 1
ATOM 519 N N . ASP A 1 68 ? -8.889 4.087 -2.327 1.00 97.38 68 ASP A N 1
ATOM 520 C CA . ASP A 1 68 ? -9.234 3.148 -3.403 1.00 97.38 6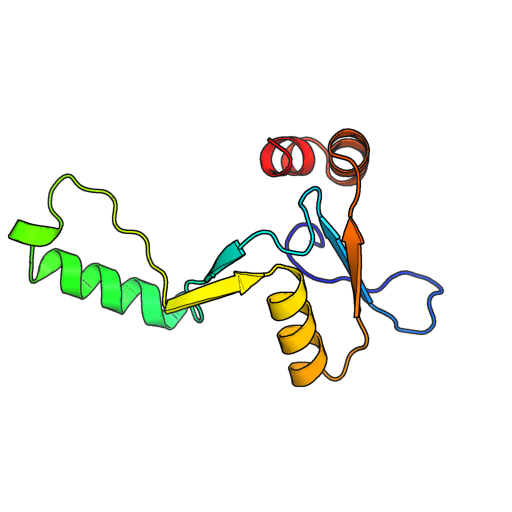8 ASP A CA 1
ATOM 521 C C . ASP A 1 68 ? -8.600 1.780 -3.157 1.00 97.38 68 ASP A C 1
ATOM 523 O O . ASP A 1 68 ? -9.270 0.756 -3.287 1.00 97.38 68 ASP A O 1
ATOM 527 N N . VAL A 1 69 ? -7.341 1.752 -2.706 1.00 95.88 69 VAL A N 1
ATOM 528 C CA . VAL A 1 69 ? -6.668 0.506 -2.310 1.00 95.88 69 VAL A CA 1
ATOM 529 C C . VAL A 1 69 ? -7.450 -0.195 -1.196 1.00 95.88 69 VAL A C 1
ATOM 531 O O . VAL A 1 69 ? -7.704 -1.398 -1.279 1.00 95.88 69 VAL A O 1
ATOM 534 N N . LEU A 1 70 ? -7.888 0.546 -0.171 1.00 96.94 70 LEU A N 1
ATOM 535 C CA . LEU A 1 70 ? -8.674 -0.029 0.921 1.00 96.94 70 LEU A CA 1
ATOM 536 C C . LEU A 1 70 ? -10.054 -0.513 0.465 1.00 96.94 70 LEU A C 1
ATOM 538 O O . LEU A 1 70 ? -10.536 -1.539 0.950 1.00 96.94 70 LEU A O 1
ATOM 542 N N . LYS A 1 71 ? -10.691 0.221 -0.451 1.00 97.06 71 LYS A N 1
ATOM 543 C CA . LYS A 1 71 ? -11.983 -0.141 -1.034 1.00 97.06 71 LYS A CA 1
ATOM 544 C C . LYS A 1 71 ? -11.876 -1.463 -1.789 1.00 97.06 71 LYS A C 1
ATOM 546 O O . LYS A 1 71 ? -12.616 -2.386 -1.464 1.00 97.06 71 LYS A O 1
ATOM 551 N N . ILE A 1 72 ? -10.907 -1.589 -2.696 1.00 96.31 72 ILE A N 1
ATOM 552 C CA . ILE A 1 72 ? -10.651 -2.827 -3.448 1.00 96.31 72 ILE A CA 1
ATOM 553 C C . ILE A 1 72 ? -10.367 -3.984 -2.486 1.00 96.31 72 ILE A C 1
ATOM 555 O O . ILE A 1 72 ? -10.939 -5.064 -2.620 1.00 96.31 72 ILE A O 1
ATOM 559 N N . TRP A 1 73 ? -9.526 -3.760 -1.470 1.00 96.12 73 TRP A N 1
ATOM 560 C CA . TRP A 1 73 ? -9.249 -4.776 -0.454 1.00 96.12 73 TRP A CA 1
ATOM 561 C C . TRP A 1 73 ? -10.521 -5.225 0.277 1.00 96.12 73 TRP A C 1
ATOM 563 O O . TRP A 1 73 ? -10.714 -6.421 0.496 1.00 96.12 73 TRP A O 1
ATOM 573 N N . SER A 1 74 ? -11.399 -4.286 0.636 1.00 97.19 74 SER A N 1
ATOM 574 C CA . SER A 1 74 ? -12.656 -4.573 1.340 1.00 97.19 74 SER A CA 1
ATOM 575 C C . SER A 1 74 ? -13.622 -5.371 0.461 1.00 97.19 74 SER A C 1
ATOM 577 O O . SER A 1 74 ? -14.196 -6.356 0.919 1.00 97.19 74 SER A O 1
ATOM 579 N N . GLU A 1 75 ? -13.750 -4.992 -0.814 1.00 97.81 75 GLU A N 1
ATOM 580 C CA . GLU A 1 75 ? -14.595 -5.671 -1.805 1.00 97.81 75 GLU A CA 1
ATOM 581 C C . GLU A 1 75 ? -14.135 -7.111 -2.057 1.00 97.81 75 GLU A C 1
ATOM 583 O O . GLU A 1 75 ? -14.946 -8.034 -2.014 1.00 97.81 75 GLU A O 1
ATOM 588 N N . VAL A 1 76 ? -12.831 -7.325 -2.255 1.00 96.75 76 VAL A N 1
ATOM 589 C CA . VAL A 1 76 ? -12.272 -8.655 -2.550 1.00 96.75 76 VAL A CA 1
ATOM 590 C C . VAL A 1 76 ? -12.263 -9.560 -1.316 1.00 96.75 76 VAL A C 1
ATOM 592 O O . VAL A 1 76 ? -12.488 -10.763 -1.429 1.00 96.75 76 VAL A O 1
ATOM 595 N N . SER A 1 77 ? -11.995 -9.010 -0.130 1.00 96.19 77 SER A N 1
ATOM 596 C CA . SER A 1 77 ? -11.922 -9.802 1.106 1.00 96.19 77 SER A CA 1
ATOM 597 C C . SER A 1 77 ? -13.275 -10.038 1.781 1.00 96.19 77 SER A C 1
ATOM 599 O O . SER A 1 77 ? -13.358 -10.882 2.676 1.00 96.19 77 SER A O 1
ATOM 601 N N . GLY A 1 78 ? -14.315 -9.286 1.402 1.00 97.19 78 GLY A N 1
ATOM 602 C CA . GLY A 1 78 ? -15.616 -9.287 2.075 1.00 97.19 78 GLY A CA 1
ATOM 603 C C . GLY A 1 78 ? -15.583 -8.692 3.488 1.00 97.19 78 GLY A C 1
ATOM 604 O O . GLY A 1 78 ? -16.466 -8.980 4.295 1.00 97.19 78 GLY A O 1
ATOM 605 N N . ARG A 1 79 ? -14.553 -7.903 3.825 1.00 96.75 79 ARG A N 1
ATOM 606 C CA . ARG A 1 79 ? -14.344 -7.331 5.164 1.00 96.75 79 ARG A CA 1
ATOM 607 C C . ARG A 1 79 ? -14.555 -5.827 5.143 1.00 96.75 79 ARG A C 1
ATOM 609 O O . ARG A 1 79 ? -13.975 -5.128 4.320 1.00 96.75 79 ARG A O 1
ATOM 616 N N . GLU A 1 80 ? -15.328 -5.315 6.096 1.00 96.94 80 GLU A N 1
ATOM 617 C CA . GLU A 1 80 ? -15.480 -3.871 6.268 1.00 96.94 80 GLU A CA 1
ATOM 618 C C . GLU A 1 80 ? -14.194 -3.277 6.858 1.00 96.94 80 GLU A C 1
ATOM 620 O O . GLU A 1 80 ? -13.779 -3.658 7.958 1.00 96.94 80 GLU A O 1
ATOM 625 N N . ALA A 1 81 ? -13.588 -2.315 6.157 1.00 97.12 81 ALA A N 1
ATOM 626 C CA . ALA A 1 81 ? -12.457 -1.550 6.666 1.00 97.12 81 ALA A CA 1
ATOM 627 C C . ALA A 1 81 ? -12.685 -0.036 6.638 1.00 97.12 81 ALA A C 1
ATOM 629 O O . ALA A 1 81 ? -13.413 0.500 5.799 1.00 97.12 81 ALA A O 1
ATOM 630 N N . LYS A 1 82 ? -12.014 0.673 7.551 1.00 96.62 82 LYS A N 1
ATOM 631 C CA . LYS A 1 82 ? -11.960 2.139 7.582 1.00 96.62 82 LYS A CA 1
ATOM 632 C C . LYS A 1 82 ? -10.530 2.644 7.462 1.00 96.62 82 LYS A C 1
ATOM 634 O O . LYS A 1 82 ? -9.626 2.158 8.141 1.00 96.62 82 LYS A O 1
ATOM 639 N N . TYR A 1 83 ? -10.347 3.641 6.604 1.00 97.12 83 TYR A N 1
ATOM 640 C CA . TYR A 1 83 ? -9.103 4.390 6.533 1.00 97.12 83 TYR A CA 1
ATOM 641 C C . TYR A 1 83 ? -9.060 5.387 7.688 1.00 97.12 83 TYR A C 1
ATOM 643 O O . TYR A 1 83 ? -10.051 6.070 7.952 1.00 97.12 83 TYR A O 1
ATOM 651 N N . VAL A 1 84 ? -7.927 5.467 8.375 1.00 96.25 84 VAL A N 1
ATOM 652 C CA . VAL A 1 84 ? -7.731 6.380 9.501 1.00 96.25 84 VAL A CA 1
ATOM 653 C C . VAL A 1 84 ? -6.453 7.167 9.256 1.00 96.25 84 VAL A C 1
ATOM 655 O O . VAL A 1 84 ? -5.353 6.618 9.316 1.00 96.25 84 VAL A O 1
ATOM 658 N N . LEU A 1 85 ? -6.602 8.466 9.000 1.00 96.50 85 LEU A N 1
ATOM 659 C CA . LEU A 1 85 ? -5.472 9.385 9.038 1.00 96.50 85 LEU A CA 1
ATOM 660 C C . LEU A 1 85 ? -5.006 9.513 10.493 1.00 96.50 85 LEU A C 1
ATOM 662 O O . LEU A 1 85 ? -5.800 9.838 11.376 1.00 96.50 85 LEU A O 1
ATOM 666 N N . ILE A 1 86 ? -3.727 9.261 10.730 1.00 96.19 86 ILE A N 1
ATOM 667 C CA . ILE A 1 86 ? -3.078 9.386 12.038 1.00 96.19 86 ILE A CA 1
ATOM 668 C C . ILE A 1 86 ? -1.884 10.335 11.916 1.00 96.19 86 ILE A C 1
ATOM 670 O O . ILE A 1 86 ? -1.339 10.489 10.827 1.00 96.19 86 ILE A O 1
ATOM 674 N N . SER A 1 87 ? -1.492 11.013 12.996 1.00 96.75 87 SER A N 1
ATOM 675 C CA . SER A 1 87 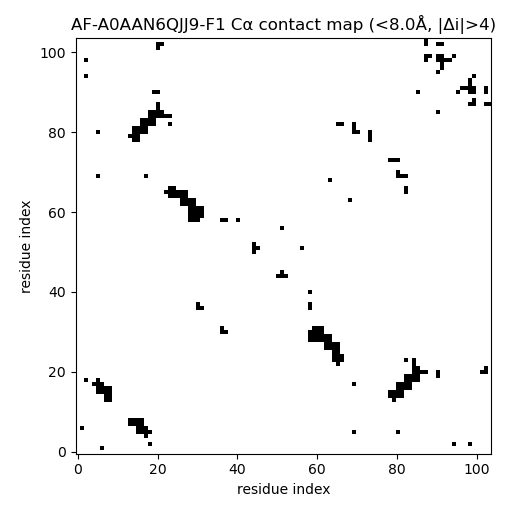? -0.324 11.896 12.933 1.00 96.75 87 SER A CA 1
ATOM 676 C C . SER A 1 87 ? 0.975 11.086 12.787 1.00 96.75 87 SER A C 1
ATOM 678 O O . SER A 1 87 ? 1.029 9.950 13.273 1.00 96.75 87 SER A O 1
ATOM 680 N N . PRO A 1 88 ? 2.025 11.645 12.157 1.00 95.81 88 PRO A N 1
ATOM 681 C CA . PRO A 1 88 ? 3.352 11.031 12.107 1.00 95.81 88 PRO A CA 1
ATOM 682 C C . PRO A 1 88 ? 3.867 10.588 13.481 1.00 95.81 88 PRO A C 1
ATOM 684 O O . PRO A 1 88 ? 4.327 9.459 13.636 1.00 95.81 88 PRO A O 1
ATOM 687 N N . GLU A 1 89 ? 3.701 11.429 14.504 1.00 96.50 89 GLU A N 1
ATOM 688 C CA . GLU A 1 89 ? 4.177 11.173 15.869 1.00 96.50 89 GLU A CA 1
ATOM 689 C C . GLU A 1 89 ? 3.433 9.996 16.504 1.00 96.50 89 GLU A C 1
ATOM 691 O O . GLU A 1 89 ? 4.033 9.135 17.146 1.00 96.50 89 GLU A O 1
ATOM 696 N N . ALA A 1 90 ? 2.114 9.924 16.304 1.00 96.06 90 ALA A N 1
ATOM 697 C CA . ALA A 1 90 ? 1.311 8.813 16.793 1.00 96.06 90 ALA A CA 1
ATOM 698 C C . ALA A 1 90 ? 1.600 7.520 16.011 1.00 96.06 90 ALA A C 1
ATOM 700 O O . ALA A 1 90 ? 1.581 6.432 16.586 1.00 96.06 90 ALA A O 1
ATOM 701 N N . PHE A 1 91 ? 1.913 7.618 14.718 1.00 95.06 91 PHE A N 1
ATOM 702 C CA . PHE A 1 91 ? 2.311 6.473 13.906 1.00 95.06 91 PHE A CA 1
ATOM 703 C C . PHE A 1 91 ? 3.679 5.913 14.330 1.00 95.06 91 PHE A C 1
ATOM 705 O O . PHE A 1 91 ? 3.813 4.697 14.486 1.00 95.06 91 PHE A O 1
ATOM 712 N N . GLU A 1 92 ? 4.661 6.778 14.605 1.00 95.88 92 GLU A N 1
ATOM 713 C CA . GLU A 1 92 ? 5.947 6.409 15.216 1.00 95.88 92 GLU A CA 1
ATOM 714 C C . GLU A 1 92 ? 5.745 5.787 16.602 1.00 95.88 92 GLU A C 1
ATOM 716 O O . GLU A 1 92 ? 6.312 4.736 16.888 1.00 95.88 92 GLU A O 1
ATOM 721 N N . ALA A 1 93 ? 4.886 6.358 17.450 1.00 96.44 93 ALA A N 1
ATOM 722 C CA . ALA A 1 93 ? 4.624 5.804 18.779 1.00 96.44 93 ALA A CA 1
ATOM 723 C C . ALA A 1 93 ? 4.047 4.374 18.734 1.00 96.44 93 ALA A C 1
ATOM 725 O O . ALA A 1 93 ? 4.330 3.569 19.622 1.00 96.44 93 ALA A O 1
ATOM 726 N N . ILE A 1 94 ? 3.256 4.041 17.707 1.00 93.56 94 ILE A N 1
ATOM 727 C CA . ILE A 1 94 ? 2.660 2.706 17.535 1.00 93.56 94 ILE A CA 1
ATOM 728 C C . ILE A 1 94 ? 3.653 1.715 16.913 1.00 93.56 94 ILE A C 1
ATOM 730 O O . ILE A 1 94 ? 3.698 0.553 1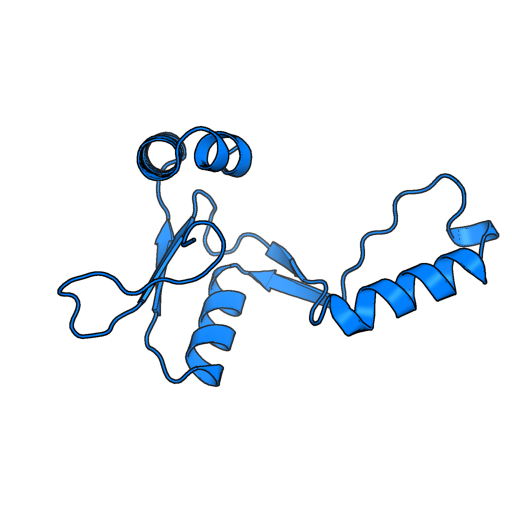7.323 1.00 93.56 94 ILE A O 1
ATOM 734 N N . TRP A 1 95 ? 4.426 2.140 15.911 1.00 92.62 95 TRP A N 1
ATOM 735 C CA . TRP A 1 95 ? 5.231 1.238 15.075 1.00 92.62 95 TRP A CA 1
ATOM 736 C C . TRP A 1 95 ? 6.751 1.382 15.250 1.00 92.62 95 TRP A C 1
ATOM 738 O O . TRP A 1 95 ? 7.519 0.686 14.582 1.00 92.62 95 TRP A O 1
ATOM 748 N N . GLY A 1 96 ? 7.196 2.259 16.148 1.00 94.00 96 GLY A N 1
ATOM 749 C CA . GLY A 1 96 ? 8.599 2.549 16.423 1.00 94.00 96 GLY A CA 1
ATOM 750 C C . GLY A 1 96 ? 9.331 3.121 15.210 1.00 94.00 96 GLY A C 1
ATOM 751 O O . GLY A 1 96 ? 8.763 3.853 14.400 1.00 94.00 96 GLY A O 1
ATOM 752 N N . VAL A 1 97 ? 10.600 2.728 15.056 1.00 94.19 97 VAL A N 1
ATOM 753 C CA . VAL A 1 97 ? 11.486 3.195 13.973 1.00 94.19 97 VAL A CA 1
ATOM 754 C C . VAL A 1 97 ? 10.868 2.977 12.590 1.00 94.19 97 VAL A C 1
ATOM 756 O O . VAL A 1 97 ? 10.926 3.866 11.754 1.00 94.19 97 VAL A O 1
ATOM 759 N N . ALA A 1 98 ? 10.200 1.844 12.352 1.00 91.00 98 ALA A N 1
ATOM 760 C CA . ALA A 1 98 ? 9.544 1.594 11.067 1.00 91.00 98 ALA A CA 1
ATOM 761 C C . ALA A 1 98 ? 8.377 2.564 10.795 1.00 91.00 98 ALA A C 1
ATOM 763 O O . ALA A 1 98 ? 8.128 2.916 9.646 1.00 91.00 98 ALA A O 1
ATOM 764 N N . GLY A 1 99 ? 7.671 3.001 11.843 1.00 93.12 99 GLY A N 1
ATOM 765 C CA . GLY A 1 99 ? 6.646 4.040 11.741 1.00 93.12 99 GLY A CA 1
ATOM 766 C C . GLY A 1 99 ? 7.247 5.397 11.404 1.00 93.12 99 GLY A C 1
ATOM 767 O O . GLY A 1 99 ? 6.738 6.074 10.517 1.00 93.12 99 GLY A O 1
ATOM 768 N N . LYS A 1 100 ? 8.360 5.749 12.057 1.00 94.31 100 LYS A N 1
ATOM 769 C CA . LYS A 1 100 ? 9.107 6.976 11.768 1.00 94.31 100 LYS A CA 1
ATOM 770 C C . LYS A 1 100 ? 9.524 7.046 10.303 1.00 94.31 100 LYS A C 1
ATOM 772 O O . LYS A 1 100 ? 9.202 8.020 9.640 1.00 94.31 100 LYS A O 1
ATOM 777 N N . GLU A 1 101 ? 10.166 5.995 9.790 1.00 92.19 101 GLU A N 1
ATOM 778 C CA . GLU A 1 101 ? 10.643 5.959 8.400 1.00 92.19 101 GLU A CA 1
ATOM 779 C C . GLU A 1 101 ? 9.507 6.122 7.379 1.00 92.19 101 GLU A C 1
ATOM 781 O O . GLU A 1 101 ? 9.670 6.785 6.362 1.00 92.19 101 GLU A O 1
ATOM 786 N N . MET A 1 102 ? 8.338 5.543 7.660 1.00 90.00 102 MET A N 1
ATOM 787 C CA . MET A 1 102 ? 7.162 5.607 6.786 1.00 90.00 102 MET A CA 1
ATOM 788 C C . MET A 1 102 ? 6.402 6.938 6.852 1.00 90.00 102 MET A C 1
ATOM 790 O O . MET A 1 102 ? 5.554 7.188 5.997 1.00 90.00 102 MET A O 1
ATOM 794 N N . ALA A 1 103 ? 6.629 7.743 7.890 1.00 89.94 103 ALA A N 1
ATOM 795 C CA . ALA A 1 103 ? 5.936 9.010 8.101 1.00 89.94 103 ALA A CA 1
ATOM 796 C C . ALA A 1 103 ? 6.730 10.234 7.606 1.00 89.94 103 ALA A C 1
ATOM 798 O O . ALA A 1 103 ? 6.233 11.354 7.738 1.00 89.94 103 ALA A O 1
ATOM 799 N N . MET A 1 104 ? 7.945 10.018 7.081 1.00 81.38 104 MET A N 1
ATOM 800 C CA . MET A 1 104 ? 8.804 11.053 6.486 1.00 81.38 104 MET A CA 1
ATOM 801 C C . MET A 1 104 ? 8.412 11.409 5.052 1.00 81.38 104 MET A C 1
ATOM 803 O O . MET A 1 104 ? 7.888 10.533 4.327 1.00 81.38 104 MET A O 1
#

Foldseek 3Di:
DQQPHWDADPPPVQATEREAQDDQQDKDFALDPCVPQVVVVVVVCVVCVVVRPPDDDRRGPDIDGNNRVVVVVCVVVVHHYDYHNDHLVVQCVVVPPVSNVRND

Nearest PDB structures (foldseek):
  1ti7-assembly1_A  TM=8.274E-01  e=1.243E-03  Aspergillus nidulans
  2vut-assembly15_G  TM=8.243E-01  e=1.522E-03  Aspergillus nidulans FGSC A4
  1k6x-assembly1_A  TM=8.290E-01  e=2.281E-03  Aspergillus nidulans
  1xgk-assembly1_A  TM=8.296E-01  e=2.987E-03  Aspergillus nidulans
  2vut-assembly16_H  TM=8.253E-01  e=6.270E-03  Aspergillus nidulans FGSC A4

Organism: NCBI:txid329885